Protein AF-A0A6P4XX61-F1 (afdb_monomer)

Foldseek 3Di:
DVLVVVVVVCVVCVVVVHQAQEDEEAPDPSNVVCCVPPVVNYHYYYDCVVVLVVVLVVLVVQCPDPPRVLSVVCNVVLSVQLVCLVVVDDPPVVVSSVQSNVCVLCVLQVNQACRVDPSDGGHPDDDDPDDGDGDHDDDD

Secondary structure (DSSP, 8-state):
-HHHHHHHHHHHHHHTT----EEEE---HHHHHHHHHH-TTSEEEE-HHHHHHHHHHHHHHHTTSTT-TTHHHHHHHHHHHHHHHHHTS-TT-HHHHHHHHHHHHHHTTT--S--S-TTS-S------SS-----PPP--

Nearest PDB structures (foldseek):
  3dlr-assembly1_A-2  TM=3.330E-01  e=9.085E-02  Human spumaretrovirus
  3vc7-assembly1_B  TM=4.922E-01  e=7.546E+00  Sinorhizobium meliloti 1021

Solvent-accessible surface area (backbone atoms only — not comparable to full-atom values): 8417 Å² total; per-residue (Å²): 110,66,52,63,51,52,52,52,52,51,52,55,38,46,77,71,71,47,80,67,58,66,47,71,37,74,99,44,72,67,45,62,48,44,41,65,74,74,36,73,78,36,49,78,47,66,51,61,65,61,56,52,54,51,50,52,54,52,52,58,53,49,28,70,39,90,96,31,50,66,51,59,79,42,48,67,55,56,53,51,47,54,52,44,25,55,73,75,41,65,92,91,44,63,65,55,28,50,39,48,52,62,45,48,68,34,49,50,46,74,41,50,61,80,41,93,40,81,94,45,35,53,59,88,71,73,85,72,96,59,95,72,85,64,52,72,81,78,86,126

Structure (mmCIF, N/CA/C/O backbone):
data_AF-A0A6P4XX61-F1
#
_entry.id   AF-A0A6P4XX61-F1
#
loop_
_atom_site.group_PDB
_atom_site.id
_atom_site.type_symbol
_atom_site.label_atom_id
_atom_site.label_alt_id
_atom_site.label_comp_id
_atom_site.label_asym_id
_atom_site.label_entity_id
_atom_site.label_seq_id
_atom_site.pdbx_PDB_ins_code
_atom_site.Cartn_x
_atom_site.Cartn_y
_atom_site.Cartn_z
_atom_site.occupancy
_atom_site.B_iso_or_equiv
_atom_site.auth_seq_id
_atom_site.auth_comp_id
_atom_site.auth_asym_id
_atom_site.auth_atom_id
_atom_site.pdbx_PDB_model_num
ATOM 1 N N . MET A 1 1 ? -1.250 17.782 19.860 1.00 83.56 1 MET A N 1
ATOM 2 C CA . MET A 1 1 ? -2.502 18.367 19.330 1.00 83.56 1 MET A CA 1
ATOM 3 C C . MET A 1 1 ? -3.265 17.371 18.463 1.00 83.56 1 MET A C 1
ATOM 5 O O . MET A 1 1 ? -4.453 17.207 18.693 1.00 83.56 1 MET A O 1
ATOM 9 N N . GLU A 1 2 ? -2.608 16.673 17.528 1.00 90.75 2 GLU A N 1
ATOM 10 C CA . GLU A 1 2 ? -3.269 15.707 16.626 1.00 90.75 2 GLU A CA 1
ATOM 11 C C . GLU A 1 2 ? -3.990 14.567 17.356 1.00 90.75 2 GLU A C 1
ATOM 13 O O . GLU A 1 2 ? -5.158 14.318 17.077 1.00 90.75 2 GLU A O 1
ATOM 18 N N . LEU A 1 3 ? -3.344 13.937 18.349 1.00 94.69 3 LEU A N 1
ATOM 19 C CA . LEU A 1 3 ? -3.976 12.886 19.160 1.00 94.69 3 LEU A CA 1
ATOM 20 C C . LEU A 1 3 ? -5.263 13.371 19.847 1.00 94.69 3 LEU A C 1
ATOM 22 O O . LEU A 1 3 ? -6.288 12.705 19.775 1.00 94.69 3 LEU A O 1
ATOM 26 N N . GLU A 1 4 ? -5.228 14.552 20.463 1.00 95.38 4 GLU A N 1
ATOM 27 C CA . GLU A 1 4 ? -6.407 15.150 21.107 1.00 95.38 4 GLU A CA 1
ATOM 28 C C . GLU A 1 4 ? -7.498 15.532 20.097 1.00 95.38 4 GLU A C 1
ATOM 30 O O . GLU A 1 4 ? -8.687 15.500 20.406 1.00 95.38 4 GLU A O 1
ATOM 35 N N . GLY A 1 5 ? -7.122 15.898 18.869 1.00 95.50 5 GLY A N 1
ATOM 36 C CA . GLY A 1 5 ? -8.073 16.080 17.770 1.00 95.50 5 GLY A CA 1
ATOM 37 C C . GLY A 1 5 ? -8.754 14.767 17.377 1.00 95.50 5 GLY A C 1
ATOM 38 O O . GLY A 1 5 ? -9.978 14.723 17.253 1.00 95.50 5 GLY A O 1
ATOM 39 N N . ALA A 1 6 ? -7.977 13.688 17.247 1.00 95.44 6 ALA A N 1
ATOM 40 C CA . ALA A 1 6 ? -8.491 12.360 16.928 1.00 95.44 6 ALA A CA 1
ATOM 41 C C . ALA A 1 6 ? -9.432 11.842 18.028 1.00 95.44 6 ALA A C 1
ATOM 43 O O . ALA A 1 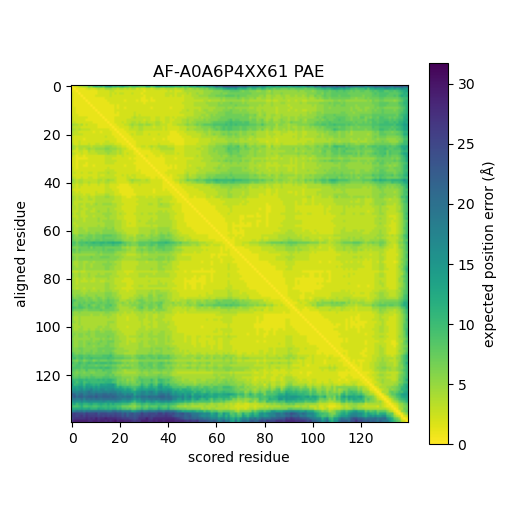6 ? -10.553 11.444 17.723 1.00 95.44 6 ALA A O 1
ATOM 44 N N . LYS A 1 7 ? -9.032 11.945 19.303 1.00 96.38 7 LYS A N 1
ATOM 45 C CA . LYS A 1 7 ? -9.862 11.570 20.460 1.00 96.38 7 LYS A CA 1
ATOM 46 C C . LYS A 1 7 ? -11.209 12.282 20.458 1.00 96.38 7 LYS A C 1
ATOM 48 O O . LYS A 1 7 ? -12.243 11.624 20.487 1.00 96.38 7 LYS A O 1
ATOM 53 N N . ARG A 1 8 ? -11.205 13.614 20.335 1.00 97.19 8 ARG A N 1
ATOM 54 C CA . ARG A 1 8 ? -12.444 14.409 20.285 1.00 97.19 8 ARG A CA 1
ATOM 55 C C . ARG A 1 8 ? -13.340 14.027 19.108 1.00 97.19 8 ARG A C 1
ATOM 57 O O . ARG A 1 8 ? -14.552 13.959 19.269 1.00 97.19 8 ARG A O 1
ATOM 64 N N . SER A 1 9 ? -12.750 13.734 17.950 1.00 95.81 9 SER A N 1
ATOM 65 C CA . SER A 1 9 ? -13.506 13.297 16.769 1.00 95.81 9 SER A CA 1
ATOM 66 C C . SER A 1 9 ? -14.154 11.924 16.980 1.00 95.81 9 SER A C 1
ATOM 68 O O . SER A 1 9 ? -15.306 11.728 16.602 1.00 95.81 9 SER A O 1
ATOM 70 N N . PHE A 1 10 ? -13.447 10.985 17.616 1.00 96.50 10 PHE A N 1
ATOM 71 C CA . PHE A 1 10 ? -13.997 9.674 17.973 1.00 96.50 10 PHE A CA 1
ATOM 72 C C . PHE A 1 10 ? -15.129 9.791 18.993 1.00 96.50 10 PHE A C 1
ATOM 74 O O . PHE A 1 10 ? -16.174 9.178 18.791 1.00 96.50 10 PHE A O 1
ATOM 81 N N . SER A 1 11 ? -14.950 10.599 20.044 1.00 96.06 11 SER A N 1
ATOM 82 C CA . SER A 1 11 ? -15.997 10.860 21.038 1.00 96.06 11 SER A CA 1
ATOM 83 C C . SER A 1 11 ? -17.255 11.419 20.381 1.00 96.06 11 SER A C 1
ATOM 85 O O . SER A 1 11 ? -18.322 10.839 20.538 1.00 96.06 11 SER A O 1
ATOM 87 N N . PHE A 1 12 ? -17.113 12.456 19.550 1.00 97.50 12 PHE A N 1
ATOM 88 C CA . PHE A 1 12 ? -18.230 13.060 18.824 1.00 97.50 12 PHE A CA 1
ATOM 89 C C . PHE A 1 12 ? -18.996 12.046 17.956 1.00 97.50 12 PHE A C 1
ATOM 91 O O . PHE A 1 12 ? -20.224 11.986 17.995 1.00 97.50 12 PHE A O 1
ATOM 98 N N . LEU A 1 13 ? -18.284 11.215 17.186 1.00 96.50 13 LEU A N 1
ATOM 99 C CA . LEU A 1 13 ? -18.916 10.199 16.337 1.00 96.50 13 LEU A CA 1
ATOM 100 C C . LEU A 1 13 ? -19.591 9.098 17.168 1.00 96.50 13 LEU A C 1
ATOM 102 O O . LEU A 1 13 ? -20.692 8.667 16.831 1.00 96.50 13 LEU A O 1
ATOM 106 N N . SER A 1 14 ? -18.970 8.681 18.271 1.00 94.38 14 SER A N 1
ATOM 107 C CA . SER A 1 14 ? -19.542 7.684 19.176 1.00 94.38 14 SER A CA 1
ATOM 108 C C . SER A 1 14 ? -20.798 8.197 19.884 1.00 94.38 14 SER A C 1
ATOM 110 O O . SER A 1 14 ? -21.759 7.444 20.018 1.00 94.38 14 SER A O 1
ATOM 112 N N . GLU A 1 15 ? -20.814 9.459 20.318 1.00 96.75 15 GLU A N 1
ATOM 113 C CA . GLU A 1 15 ? -21.984 10.121 20.916 1.00 96.75 15 GLU A CA 1
ATOM 114 C C . GLU A 1 15 ? -23.146 10.225 19.920 1.00 96.75 15 GLU A C 1
ATOM 116 O O . GLU A 1 15 ? -24.305 10.075 20.298 1.00 96.75 15 GLU A O 1
ATOM 121 N N . ALA A 1 16 ? -22.842 10.382 18.628 1.00 96.88 16 ALA A N 1
ATOM 122 C CA . ALA A 1 16 ? -23.820 10.309 17.544 1.00 96.88 16 ALA A CA 1
ATOM 123 C C . ALA A 1 16 ? -24.264 8.868 17.195 1.00 96.88 16 ALA A C 1
ATOM 125 O O . ALA A 1 16 ? -25.011 8.669 16.237 1.00 96.88 16 ALA A O 1
ATOM 126 N N . GLY A 1 17 ? -23.798 7.849 17.929 1.00 96.06 17 GLY A N 1
ATOM 127 C CA . GLY A 1 17 ? -24.121 6.439 17.690 1.00 96.06 17 GLY A CA 1
ATOM 128 C C . GLY A 1 17 ? -23.387 5.807 16.500 1.00 96.06 17 GLY A C 1
ATOM 129 O O . GLY A 1 17 ? -23.755 4.717 16.059 1.00 96.06 17 GLY A O 1
ATOM 130 N N . LEU A 1 18 ? -22.353 6.460 15.959 1.00 95.81 18 LEU A N 1
ATOM 131 C CA . LEU A 1 18 ? -21.585 5.963 14.818 1.00 95.81 18 LEU A CA 1
ATOM 132 C C . LEU A 1 18 ? -20.377 5.143 15.283 1.00 95.81 18 LEU A C 1
ATOM 134 O O . LEU A 1 18 ? -19.497 5.631 15.991 1.00 95.81 18 LEU A O 1
ATOM 138 N N . LYS A 1 19 ? -20.287 3.892 14.814 1.00 93.94 19 LYS A N 1
ATOM 139 C CA . LYS A 1 19 ? -19.113 3.037 15.035 1.00 93.94 19 LYS A CA 1
ATOM 140 C C . LYS A 1 19 ? -18.079 3.244 13.932 1.00 93.94 19 LYS A C 1
ATOM 142 O O . LYS A 1 19 ? -18.334 2.962 12.760 1.00 93.94 19 LYS A O 1
ATOM 147 N N . ILE A 1 20 ? -16.877 3.655 14.319 1.00 95.25 20 ILE A N 1
ATOM 148 C CA . ILE A 1 20 ? -15.749 3.813 13.399 1.00 95.25 20 ILE A CA 1
ATOM 149 C C . ILE A 1 20 ? -15.129 2.434 13.158 1.00 95.25 20 ILE A C 1
ATOM 151 O O . ILE A 1 20 ? -14.421 1.900 14.001 1.00 95.25 20 ILE A O 1
ATOM 155 N N . LYS A 1 21 ? -15.417 1.819 12.006 1.00 94.62 21 LYS A N 1
ATOM 156 C CA . LYS A 1 21 ? -14.816 0.521 11.630 1.00 94.62 21 LYS A CA 1
ATOM 157 C C . LYS A 1 21 ? -13.403 0.659 11.074 1.00 94.62 21 LYS A C 1
ATOM 159 O O . LYS A 1 21 ? -12.606 -0.275 11.148 1.00 94.62 21 LYS A O 1
ATOM 164 N N . THR A 1 22 ? -13.102 1.796 10.459 1.00 93.75 22 THR A N 1
ATOM 165 C CA . THR A 1 22 ? -11.835 2.032 9.775 1.00 93.75 22 THR A CA 1
ATOM 166 C C . THR A 1 22 ? -11.392 3.460 10.000 1.00 93.75 22 THR A C 1
ATOM 168 O O . THR A 1 22 ? -12.181 4.389 9.847 1.00 93.75 22 THR A O 1
ATOM 171 N N . PHE A 1 23 ? -10.121 3.621 10.339 1.00 95.00 23 PHE A N 1
ATOM 172 C CA . PHE A 1 23 ? -9.499 4.912 10.555 1.00 95.00 23 PHE A CA 1
ATOM 173 C C . PHE A 1 23 ? -8.176 4.969 9.798 1.00 95.00 23 PHE A C 1
ATOM 175 O O . PHE A 1 23 ? -7.380 4.033 9.860 1.00 95.00 23 PHE A O 1
ATOM 182 N N . ILE A 1 24 ? -7.962 6.047 9.047 1.00 93.31 24 ILE A N 1
ATOM 183 C CA . ILE A 1 24 ? -6.778 6.236 8.207 1.00 93.31 24 ILE A CA 1
ATOM 184 C C . ILE A 1 24 ? -6.101 7.528 8.642 1.00 93.31 24 ILE A C 1
ATOM 186 O O . ILE A 1 24 ? -6.752 8.571 8.667 1.00 93.31 24 ILE A O 1
ATOM 190 N N . THR A 1 25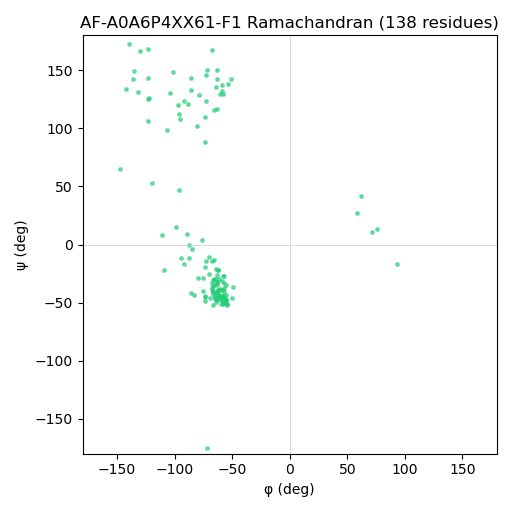 ? -4.817 7.465 8.986 1.00 94.12 25 THR A N 1
ATOM 191 C CA . THR A 1 25 ? -4.065 8.643 9.444 1.00 94.12 25 THR A CA 1
ATOM 192 C C . THR A 1 25 ? -2.658 8.697 8.882 1.00 94.12 25 THR A C 1
ATOM 194 O O . THR A 1 25 ? -2.138 7.738 8.310 1.00 94.12 25 THR A O 1
ATOM 197 N N . ASP A 1 26 ? -1.991 9.814 9.132 1.00 90.81 26 ASP A N 1
ATOM 198 C CA . ASP A 1 26 ? -0.545 9.900 9.011 1.00 90.81 26 ASP A CA 1
ATOM 199 C C . ASP A 1 26 ? 0.150 9.044 10.076 1.00 90.81 26 ASP A C 1
ATOM 201 O O . ASP A 1 26 ? -0.461 8.567 11.040 1.00 90.81 26 ASP A O 1
ATOM 205 N N . ARG A 1 27 ? 1.461 8.847 9.896 1.00 89.31 27 ARG A N 1
ATOM 206 C CA . ARG A 1 27 ? 2.305 8.120 10.850 1.00 89.31 27 ARG A CA 1
ATOM 207 C C . ARG A 1 27 ? 2.559 8.977 12.088 1.00 89.31 27 ARG A C 1
ATOM 209 O O . ARG A 1 27 ? 3.559 9.692 12.152 1.00 89.31 27 ARG A O 1
ATOM 216 N N . HIS A 1 28 ? 1.671 8.879 13.074 1.00 92.31 28 HIS A N 1
ATOM 217 C CA . HIS A 1 28 ? 1.785 9.578 14.348 1.00 92.31 28 HIS A CA 1
ATOM 218 C C . HIS A 1 28 ? 1.771 8.578 15.511 1.00 92.31 28 HIS A C 1
ATOM 220 O O . HIS A 1 28 ? 0.717 8.098 15.925 1.00 92.31 28 HIS A O 1
ATOM 226 N N . LYS A 1 29 ? 2.940 8.354 16.129 1.00 93.62 29 LYS A N 1
ATOM 227 C CA . LYS A 1 29 ? 3.152 7.335 17.181 1.00 93.62 29 LYS A CA 1
ATOM 228 C C . LYS A 1 29 ? 2.119 7.367 18.312 1.00 93.62 29 LYS A C 1
ATOM 230 O O . LYS A 1 29 ? 1.749 6.325 18.845 1.00 93.62 29 LYS A O 1
ATOM 235 N N . GLY A 1 30 ? 1.669 8.563 18.699 1.00 96.06 30 GLY A N 1
ATOM 236 C CA . GLY A 1 30 ? 0.649 8.724 19.737 1.00 96.06 30 GLY A CA 1
ATOM 237 C C . GLY A 1 30 ? -0.730 8.208 19.317 1.00 96.06 30 GLY A C 1
ATOM 238 O O . GLY A 1 30 ? -1.416 7.608 20.134 1.00 96.06 30 GLY A O 1
ATOM 239 N N . ILE A 1 31 ? -1.107 8.389 18.047 1.00 95.56 31 ILE A N 1
ATOM 240 C CA . ILE A 1 31 ? -2.367 7.881 17.490 1.00 95.56 31 ILE A CA 1
ATOM 241 C C . ILE A 1 31 ? -2.250 6.367 17.313 1.00 95.56 31 ILE A C 1
ATOM 243 O O . ILE A 1 31 ? -3.134 5.648 17.762 1.00 95.56 31 ILE A O 1
ATOM 247 N N . ASP A 1 32 ? -1.126 5.883 16.774 1.00 94.19 32 ASP A N 1
ATOM 248 C CA . ASP A 1 32 ? -0.866 4.449 16.591 1.00 94.19 32 ASP A CA 1
ATOM 249 C C . ASP A 1 32 ? -0.993 3.681 17.915 1.00 94.19 32 ASP A C 1
ATOM 251 O O . ASP A 1 32 ? -1.552 2.586 17.980 1.00 94.19 32 ASP A O 1
ATOM 255 N N . ARG A 1 33 ? -0.442 4.252 18.994 1.00 95.94 33 ARG A N 1
ATOM 256 C CA . ARG A 1 33 ? -0.549 3.687 20.339 1.00 95.94 33 ARG A CA 1
ATOM 257 C C . ARG A 1 33 ? -1.984 3.716 20.842 1.00 95.94 33 ARG A C 1
ATOM 259 O O . ARG A 1 33 ? -2.493 2.684 21.263 1.00 95.94 33 ARG A O 1
ATOM 266 N N . TRP A 1 34 ? -2.608 4.884 20.778 1.00 96.56 34 TRP A N 1
ATOM 267 C CA . TRP A 1 34 ? -3.951 5.103 21.287 1.00 96.56 34 TRP A CA 1
ATOM 268 C C . TRP A 1 34 ? -4.992 4.206 20.608 1.00 96.56 34 TRP A C 1
ATOM 270 O O . TRP A 1 34 ? -5.737 3.526 21.303 1.00 96.56 34 TRP A O 1
ATOM 280 N N . I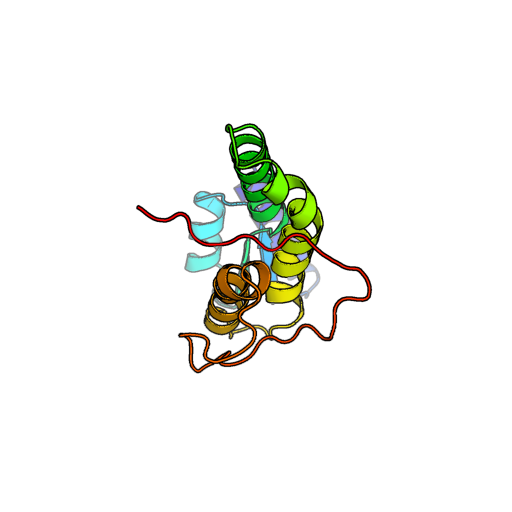LE A 1 35 ? -5.004 4.118 19.274 1.00 96.00 35 ILE A N 1
ATOM 281 C CA . ILE A 1 35 ? -5.947 3.255 18.549 1.00 96.00 35 ILE A CA 1
ATOM 282 C C . ILE A 1 35 ? -5.745 1.783 18.920 1.00 96.00 35 ILE A C 1
ATOM 284 O O . ILE A 1 35 ? -6.712 1.079 19.199 1.00 96.00 35 ILE A O 1
ATOM 288 N N . ARG A 1 36 ? -4.490 1.324 18.994 1.00 94.62 36 ARG A N 1
ATOM 289 C CA . ARG A 1 36 ? -4.170 -0.061 19.367 1.00 94.62 36 ARG A CA 1
ATOM 290 C C . ARG A 1 36 ? -4.620 -0.412 20.789 1.00 94.62 36 ARG A C 1
ATOM 292 O O . ARG A 1 36 ? -5.037 -1.541 21.030 1.00 94.62 36 ARG A O 1
ATOM 299 N N . GLU A 1 37 ? -4.478 0.517 21.731 1.00 95.81 37 GLU A N 1
ATOM 300 C CA . GLU A 1 37 ? -4.765 0.277 23.150 1.00 95.81 37 GLU A CA 1
ATOM 301 C C . GLU A 1 37 ? -6.250 0.503 23.490 1.00 95.81 37 GLU A C 1
ATOM 303 O O . GLU A 1 37 ? -6.840 -0.315 24.200 1.00 95.81 37 GLU A O 1
ATOM 308 N N . GLU A 1 38 ? -6.870 1.553 22.943 1.00 95.69 38 GLU A N 1
ATOM 309 C CA . GLU A 1 38 ? -8.211 2.021 23.324 1.00 95.69 38 GLU A CA 1
ATOM 310 C C . GLU A 1 38 ? -9.303 1.764 22.266 1.00 95.69 38 GLU A C 1
ATOM 312 O O . GLU A 1 38 ? -10.474 1.697 22.624 1.00 95.69 38 GLU A O 1
ATOM 317 N N . GLN A 1 39 ? -8.968 1.584 20.981 1.00 94.56 39 GLN A N 1
ATOM 318 C CA . GLN A 1 39 ? -9.942 1.455 19.878 1.00 94.56 39 GLN A CA 1
ATOM 319 C C . GLN A 1 39 ? -9.814 0.107 19.144 1.00 94.56 39 GLN A C 1
ATOM 321 O O . GLN A 1 39 ? -9.693 0.052 17.921 1.00 94.56 39 GLN A O 1
ATOM 326 N N . LYS A 1 40 ? -9.860 -1.004 19.892 1.00 90.62 40 LYS A N 1
ATOM 327 C CA . LYS A 1 40 ? -9.575 -2.376 19.403 1.00 90.62 40 LYS A CA 1
ATOM 328 C C . LYS A 1 40 ? -10.455 -2.857 18.243 1.00 90.62 40 LYS A C 1
ATOM 330 O O . LYS A 1 40 ? -10.015 -3.682 17.449 1.00 90.62 40 LYS A O 1
ATOM 335 N N . ASP A 1 41 ? -11.670 -2.329 18.137 1.00 92.75 41 ASP A N 1
ATOM 336 C CA . ASP A 1 41 ? -12.615 -2.663 17.065 1.00 92.75 41 ASP A CA 1
ATOM 337 C C . ASP A 1 41 ? -12.408 -1.830 15.788 1.00 92.75 41 ASP A C 1
ATOM 339 O O . ASP A 1 41 ? -13.108 -2.031 14.792 1.00 92.75 41 ASP A O 1
ATOM 343 N N . THR A 1 42 ? -11.485 -0.866 15.818 1.00 94.81 42 THR A N 1
ATOM 344 C CA . THR A 1 42 ? -11.178 0.007 14.686 1.00 94.81 42 THR A CA 1
ATOM 345 C C . THR A 1 42 ? -9.968 -0.530 13.937 1.00 94.81 42 THR A C 1
ATOM 347 O O . THR A 1 42 ? -8.863 -0.597 14.473 1.00 94.81 42 THR A O 1
ATOM 350 N N . ALA A 1 43 ? -10.144 -0.852 12.657 1.00 93.38 43 ALA A N 1
ATOM 351 C CA . ALA A 1 43 ? -9.013 -1.139 11.787 1.00 93.38 43 ALA A CA 1
ATOM 352 C C . ALA A 1 43 ? -8.261 0.162 11.461 1.00 93.38 43 ALA A C 1
ATOM 354 O O . ALA A 1 43 ? -8.848 1.107 10.929 1.00 93.38 43 ALA A O 1
ATOM 355 N N . HIS A 1 44 ? -6.964 0.206 11.763 1.00 93.88 44 HIS A N 1
ATOM 356 C CA . HIS A 1 44 ? -6.115 1.373 11.521 1.00 93.88 44 HIS A CA 1
ATOM 357 C C . HIS A 1 44 ? -5.218 1.174 10.301 1.00 93.88 44 HIS A C 1
ATOM 359 O O . HIS A 1 44 ? -4.532 0.158 10.184 1.00 93.88 44 HIS A O 1
ATOM 365 N N . TYR A 1 45 ? -5.209 2.162 9.408 1.00 92.69 45 TYR A N 1
ATOM 366 C CA . TYR A 1 45 ? -4.347 2.204 8.230 1.00 92.69 45 TYR A CA 1
ATOM 367 C C . TYR A 1 45 ? -3.624 3.544 8.128 1.00 92.69 45 TYR A C 1
ATOM 369 O O . TYR A 1 45 ? -3.990 4.530 8.768 1.00 92.69 45 TYR A O 1
ATOM 377 N N . TYR A 1 46 ? -2.612 3.581 7.267 1.00 92.50 46 TYR A N 1
ATOM 378 C CA . TYR A 1 46 ? -1.887 4.805 6.963 1.00 92.50 46 TYR A CA 1
ATOM 379 C C . TYR A 1 46 ? -2.323 5.405 5.636 1.00 92.50 46 TYR A C 1
ATOM 381 O O . TYR A 1 46 ? -2.651 4.678 4.695 1.00 92.50 46 TYR A O 1
ATOM 389 N N . ASP A 1 47 ? -2.263 6.730 5.547 1.00 92.19 47 ASP A N 1
ATOM 390 C CA . ASP A 1 47 ? -2.496 7.430 4.293 1.00 92.19 47 ASP A CA 1
ATOM 391 C C . ASP A 1 47 ? -1.423 7.059 3.249 1.00 92.19 47 ASP A C 1
ATOM 393 O O . ASP A 1 47 ? -0.221 7.328 3.383 1.00 92.19 47 ASP A O 1
ATOM 397 N N . LEU A 1 48 ? -1.890 6.431 2.168 1.00 93.12 48 LEU A N 1
ATOM 398 C CA . LEU A 1 48 ? -1.079 5.996 1.037 1.00 93.12 48 LEU A CA 1
ATOM 399 C C . LEU A 1 48 ? -0.426 7.170 0.299 1.00 93.12 48 LEU A C 1
ATOM 401 O O . LEU A 1 48 ? 0.635 7.002 -0.313 1.00 93.12 48 LEU A O 1
ATOM 405 N N . TRP A 1 49 ? -1.022 8.363 0.355 1.00 94.56 49 TRP A N 1
ATOM 406 C CA . TRP A 1 49 ? -0.481 9.551 -0.291 1.00 94.56 49 TRP A CA 1
ATOM 407 C C . TRP A 1 49 ? 0.937 9.867 0.185 1.00 94.56 49 TRP A C 1
ATOM 409 O O . TRP A 1 49 ? 1.803 10.154 -0.643 1.00 94.56 49 TRP A O 1
ATOM 419 N N . HIS A 1 50 ? 1.231 9.736 1.482 1.00 94.00 50 HIS A N 1
ATOM 420 C CA . HIS A 1 50 ? 2.580 9.986 2.012 1.00 94.00 50 HIS A CA 1
ATOM 421 C C . HIS A 1 50 ? 3.615 8.976 1.520 1.00 94.00 50 HIS A C 1
ATOM 423 O O . HIS A 1 50 ? 4.764 9.345 1.246 1.00 94.00 50 HIS A O 1
ATOM 429 N N . VAL A 1 51 ? 3.213 7.713 1.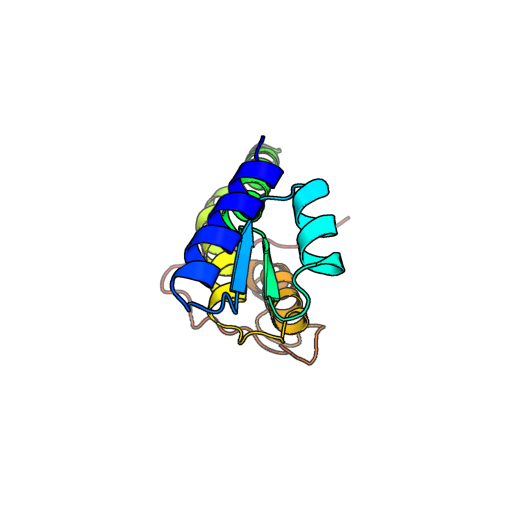355 1.00 93.38 51 VAL A N 1
ATOM 430 C CA . VAL A 1 51 ? 4.059 6.674 0.748 1.00 93.38 51 VAL A CA 1
ATOM 431 C C . VAL A 1 51 ? 4.345 7.037 -0.706 1.00 93.38 51 VAL A C 1
ATOM 433 O O . VAL A 1 51 ? 5.503 7.108 -1.114 1.00 93.38 51 VAL A O 1
ATOM 436 N N . CYS A 1 52 ? 3.301 7.366 -1.466 1.00 95.81 52 CYS A N 1
ATOM 437 C CA . CYS A 1 52 ? 3.411 7.790 -2.855 1.00 95.81 52 CYS A CA 1
ATOM 438 C C . CYS A 1 52 ? 4.294 9.040 -3.015 1.00 95.81 52 CYS A C 1
ATOM 440 O O . CYS A 1 52 ? 5.141 9.105 -3.906 1.00 95.81 52 CYS A O 1
ATOM 442 N N 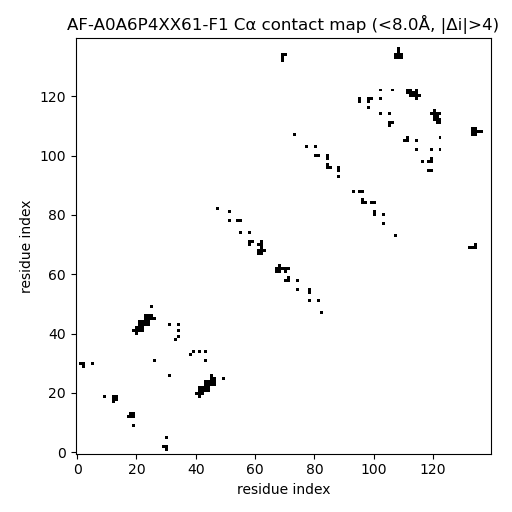. LYS A 1 53 ? 4.124 10.046 -2.155 1.00 95.25 53 LYS A N 1
ATOM 443 C CA . LYS A 1 53 ? 4.917 11.280 -2.162 1.00 95.25 53 LYS A CA 1
ATOM 444 C C . LYS A 1 53 ? 6.401 10.992 -1.934 1.00 95.25 53 LYS A C 1
ATOM 446 O O . LYS A 1 53 ? 7.240 11.537 -2.653 1.00 95.25 53 LYS A O 1
ATOM 451 N N . SER A 1 54 ? 6.713 10.129 -0.968 1.00 95.69 54 SER A N 1
ATOM 452 C CA . SER A 1 54 ? 8.090 9.716 -0.670 1.00 95.69 54 SER A CA 1
ATOM 453 C C . SER A 1 54 ? 8.700 8.946 -1.844 1.00 95.69 54 SER A C 1
ATOM 455 O O . SER A 1 54 ? 9.762 9.318 -2.334 1.00 95.69 54 SER A O 1
ATOM 457 N N . LEU A 1 55 ? 7.965 7.978 -2.394 1.00 96.62 55 LEU A N 1
ATOM 458 C CA . LEU A 1 55 ? 8.361 7.222 -3.582 1.00 96.62 55 LEU A CA 1
ATOM 459 C C . LEU A 1 55 ? 8.672 8.134 -4.777 1.00 96.62 55 LEU A C 1
ATOM 461 O O . LEU A 1 55 ? 9.710 7.994 -5.415 1.00 96.62 55 LEU A O 1
ATOM 465 N N . VAL A 1 56 ? 7.804 9.104 -5.079 1.00 96.69 56 VAL A N 1
ATOM 466 C CA . VAL A 1 56 ? 8.029 10.045 -6.190 1.00 96.69 56 VAL A CA 1
ATOM 467 C C . VAL A 1 56 ? 9.279 10.894 -5.956 1.00 96.69 56 VAL A C 1
ATOM 469 O O . VAL A 1 56 ? 9.986 11.210 -6.912 1.00 96.69 56 VAL A O 1
ATOM 472 N N . LYS A 1 57 ? 9.581 11.265 -4.707 1.00 97.56 57 LYS A N 1
ATOM 473 C CA . LYS A 1 57 ? 10.819 11.981 -4.372 1.00 97.56 57 LYS A CA 1
ATOM 474 C C . LYS A 1 57 ? 12.052 11.130 -4.678 1.00 97.56 57 LYS A C 1
ATOM 476 O O . LYS A 1 57 ? 13.013 11.670 -5.219 1.00 97.56 57 LYS A O 1
ATOM 481 N N . ASP A 1 58 ? 12.017 9.838 -4.375 1.00 97.00 58 ASP A N 1
ATOM 482 C CA . ASP A 1 58 ? 13.152 8.946 -4.621 1.00 97.00 58 ASP A CA 1
ATOM 483 C C . ASP A 1 58 ? 13.297 8.592 -6.105 1.00 97.00 58 ASP A C 1
ATOM 485 O O . ASP A 1 58 ? 14.395 8.702 -6.644 1.00 97.00 58 ASP A O 1
ATOM 489 N N . LEU A 1 59 ? 12.194 8.350 -6.822 1.00 96.62 59 LEU A N 1
ATOM 490 C CA . LEU A 1 59 ? 12.208 8.206 -8.286 1.00 96.62 59 LEU A CA 1
ATOM 491 C C . LEU A 1 59 ? 12.793 9.447 -8.977 1.00 96.62 59 LEU A C 1
ATOM 493 O O . LEU A 1 59 ? 13.528 9.326 -9.954 1.00 96.62 59 LEU A O 1
ATOM 497 N N . ARG A 1 60 ? 12.502 10.647 -8.452 1.00 96.50 60 ARG A N 1
ATOM 498 C CA . ARG A 1 60 ? 13.065 11.913 -8.950 1.00 96.50 60 ARG A CA 1
ATOM 499 C C . ARG A 1 60 ? 14.560 12.054 -8.753 1.00 96.50 60 ARG A C 1
ATOM 501 O O . ARG A 1 60 ? 15.180 12.781 -9.523 1.00 96.50 60 ARG A O 1
ATOM 508 N N . LYS A 1 61 ? 15.118 11.445 -7.710 1.00 97.25 61 LYS A N 1
ATOM 509 C CA . LYS A 1 61 ? 16.570 11.378 -7.542 1.00 97.25 61 LYS A CA 1
ATOM 510 C C . LYS A 1 61 ? 17.140 10.375 -8.539 1.00 97.25 61 LYS A C 1
ATOM 512 O O . LYS A 1 61 ? 18.017 10.751 -9.301 1.00 97.25 61 LYS A O 1
ATOM 517 N N . ALA A 1 62 ? 16.542 9.186 -8.616 1.00 94.69 62 ALA A N 1
ATOM 518 C CA . ALA A 1 62 ? 17.003 8.103 -9.476 1.00 94.69 62 ALA A CA 1
ATOM 519 C C . ALA A 1 62 ? 17.069 8.504 -10.958 1.00 94.69 62 ALA A C 1
ATOM 521 O O . ALA A 1 62 ? 18.113 8.355 -11.574 1.00 94.69 62 ALA A O 1
ATOM 522 N N . TYR A 1 63 ? 16.016 9.096 -11.542 1.00 95.56 63 TYR A N 1
ATOM 523 C CA . TYR A 1 63 ? 16.059 9.435 -12.976 1.00 95.56 63 TYR A CA 1
ATOM 524 C C . TYR A 1 63 ? 17.015 10.589 -13.327 1.00 95.56 63 TYR A C 1
ATOM 526 O O . TYR A 1 63 ? 17.219 10.867 -14.507 1.00 95.56 63 TYR A O 1
ATOM 534 N N . LYS A 1 64 ? 17.545 11.309 -12.328 1.00 95.81 64 LYS A N 1
ATOM 535 C CA . LYS A 1 64 ? 18.571 12.346 -12.526 1.00 95.81 64 LYS A CA 1
ATOM 536 C C . LYS A 1 64 ? 19.988 11.774 -12.502 1.00 95.81 64 LYS A C 1
ATOM 538 O O . LYS A 1 64 ? 20.922 12.504 -12.823 1.00 95.81 64 LYS A O 1
ATOM 543 N N . GLU A 1 65 ? 20.154 10.522 -12.087 1.00 95.12 65 GLU A N 1
ATOM 544 C CA . GLU A 1 65 ? 21.434 9.831 -12.167 1.00 95.12 65 GLU A CA 1
ATOM 545 C C . GLU A 1 65 ? 21.742 9.470 -13.622 1.00 95.12 65 GLU A C 1
ATOM 547 O O . GLU A 1 65 ? 20.843 9.183 -14.417 1.00 95.12 65 GLU A O 1
ATOM 552 N N . LYS A 1 66 ? 23.030 9.500 -13.970 1.00 91.38 66 LYS A N 1
ATOM 553 C CA . LYS A 1 66 ? 23.506 9.185 -15.318 1.00 91.38 66 LYS A CA 1
ATOM 554 C C . LYS A 1 66 ? 23.091 7.760 -15.694 1.00 91.38 66 LYS A C 1
ATOM 556 O O . LYS A 1 66 ? 23.360 6.837 -14.931 1.00 91.38 66 LYS A O 1
ATOM 561 N N . ASN A 1 67 ? 22.524 7.587 -16.889 1.00 89.12 67 ASN A N 1
ATOM 562 C CA . ASN A 1 67 ? 22.029 6.310 -17.425 1.00 89.12 67 ASN A CA 1
ATOM 563 C C . ASN A 1 67 ? 20.746 5.770 -16.751 1.00 89.12 67 ASN A C 1
ATOM 565 O O . ASN A 1 67 ? 20.358 4.630 -17.009 1.00 89.12 67 ASN A O 1
ATOM 569 N N . CYS A 1 68 ? 20.066 6.561 -15.914 1.00 92.19 68 CYS A N 1
ATOM 570 C CA . CYS A 1 68 ? 18.817 6.181 -15.240 1.00 92.19 68 CYS A CA 1
ATOM 571 C C . CYS A 1 68 ? 17.587 6.953 -15.760 1.00 92.19 68 CYS A C 1
ATOM 573 O O . CYS A 1 68 ? 16.488 6.842 -15.208 1.00 92.19 68 CYS A O 1
ATOM 575 N N . GLU A 1 69 ? 17.728 7.729 -16.834 1.00 93.88 69 GLU A N 1
ATOM 576 C CA . GLU A 1 69 ? 16.721 8.677 -17.326 1.00 93.88 69 GLU A CA 1
ATOM 577 C C . GLU A 1 69 ? 15.405 7.984 -17.719 1.00 93.88 69 GLU A C 1
ATOM 579 O O . GLU A 1 69 ? 14.326 8.556 -17.551 1.00 93.88 69 GLU A O 1
ATOM 584 N N . VAL A 1 70 ? 15.479 6.720 -18.155 1.00 93.00 70 VAL A N 1
ATOM 585 C CA . VAL A 1 70 ? 14.325 5.871 -18.506 1.00 93.00 70 VAL A CA 1
ATOM 586 C C . VAL A 1 70 ? 13.325 5.710 -17.353 1.00 93.00 70 VAL A C 1
ATOM 588 O O . VAL A 1 70 ? 12.126 5.562 -17.584 1.00 93.00 70 VAL A O 1
ATOM 591 N N . ILE A 1 71 ? 13.768 5.819 -16.093 1.00 94.19 71 ILE A N 1
ATOM 592 C CA . ILE A 1 71 ? 12.886 5.754 -14.915 1.00 94.19 71 ILE A CA 1
ATOM 593 C C . ILE A 1 71 ? 11.818 6.857 -14.972 1.00 94.19 71 ILE A C 1
ATOM 595 O O . ILE A 1 71 ? 10.686 6.658 -14.513 1.00 94.19 71 ILE A O 1
ATOM 599 N N . LYS A 1 72 ? 12.134 8.012 -15.575 1.00 94.81 72 LYS A N 1
ATOM 600 C CA . LYS A 1 72 ? 11.200 9.134 -15.728 1.00 94.81 72 LYS A CA 1
ATOM 601 C C . LYS A 1 72 ? 9.932 8.719 -16.481 1.00 94.81 72 LYS A C 1
ATOM 603 O O . LYS A 1 72 ? 8.834 9.094 -16.064 1.00 94.81 72 LYS A O 1
ATOM 608 N N . ASP A 1 73 ? 10.068 7.887 -17.511 1.00 93.19 73 ASP A N 1
ATOM 609 C CA . ASP A 1 73 ? 8.959 7.420 -18.355 1.00 93.19 73 ASP A CA 1
ATOM 610 C C . ASP A 1 73 ? 8.026 6.450 -17.608 1.00 93.19 73 ASP A C 1
ATOM 612 O O . ASP A 1 73 ? 6.826 6.353 -17.899 1.00 93.19 73 ASP A O 1
ATOM 616 N N . TRP A 1 74 ? 8.559 5.776 -16.585 1.00 94.56 74 TRP A N 1
ATOM 617 C CA . TRP A 1 74 ? 7.834 4.836 -15.732 1.00 94.56 74 TRP A CA 1
ATOM 618 C C . TRP A 1 74 ? 7.232 5.472 -14.478 1.00 94.56 74 TRP A C 1
ATOM 620 O O . TRP A 1 74 ? 6.308 4.901 -13.900 1.00 94.56 74 TRP A O 1
ATOM 630 N N . CYS A 1 75 ? 7.666 6.672 -14.076 1.00 94.56 75 CYS A N 1
ATOM 631 C CA . CYS A 1 75 ? 7.23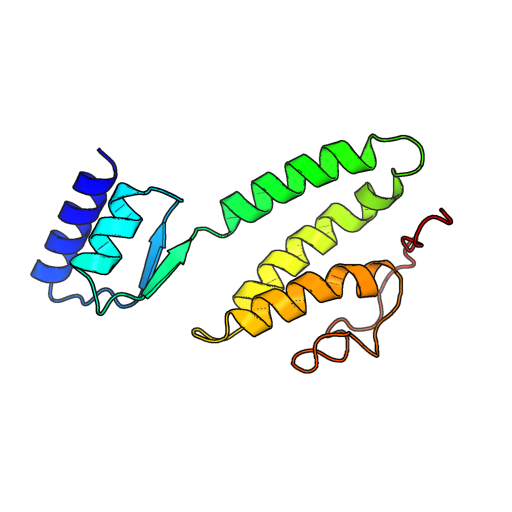1 7.330 -12.836 1.00 94.56 75 CYS A CA 1
ATOM 632 C C . CYS A 1 75 ? 5.705 7.377 -12.667 1.00 94.56 75 CYS A C 1
ATOM 634 O O . CYS A 1 75 ? 5.176 7.059 -11.600 1.00 94.56 75 CYS A O 1
ATOM 636 N N . LYS A 1 76 ? 4.973 7.759 -13.724 1.00 93.62 76 LYS A N 1
ATOM 637 C CA . LYS A 1 76 ? 3.503 7.827 -13.688 1.00 93.62 76 LYS A CA 1
ATOM 638 C C . LYS A 1 76 ? 2.880 6.441 -13.501 1.00 93.62 76 LYS A C 1
ATOM 640 O O . LYS A 1 76 ? 1.924 6.322 -12.735 1.00 93.62 76 LYS A O 1
ATOM 645 N N . SER A 1 77 ? 3.410 5.424 -14.177 1.00 93.56 77 SER A N 1
ATOM 646 C CA . SER A 1 77 ? 2.924 4.042 -14.103 1.00 93.56 77 SER A CA 1
ATOM 647 C C . SER A 1 77 ? 3.214 3.422 -12.742 1.00 93.56 77 SER A C 1
ATOM 649 O O . SER A 1 77 ? 2.296 2.902 -12.124 1.00 93.56 77 SER A O 1
ATOM 651 N N . ILE A 1 78 ? 4.431 3.582 -12.215 1.00 96.00 78 ILE A N 1
ATOM 652 C CA . ILE A 1 78 ? 4.818 3.111 -10.877 1.00 96.00 78 ILE A CA 1
ATOM 653 C C . ILE A 1 78 ? 3.911 3.739 -9.809 1.00 96.00 78 ILE A C 1
ATOM 655 O O . ILE A 1 78 ? 3.385 3.043 -8.942 1.00 96.00 78 ILE A O 1
ATOM 659 N N . LYS A 1 79 ? 3.651 5.051 -9.912 1.00 96.25 79 LYS A N 1
ATOM 660 C CA . LYS A 1 79 ? 2.727 5.753 -9.013 1.00 96.25 79 LYS A CA 1
ATOM 661 C C . LYS A 1 79 ? 1.323 5.150 -9.053 1.00 96.25 79 LYS A C 1
ATOM 663 O O . LYS A 1 79 ? 0.742 4.864 -8.013 1.00 96.25 79 LYS A O 1
ATOM 668 N N . LYS A 1 80 ? 0.763 4.987 -10.255 1.00 94.94 80 LYS A N 1
ATOM 669 C CA . LYS A 1 80 ? -0.573 4.404 -10.442 1.00 94.94 80 LYS A CA 1
ATOM 670 C C . LYS A 1 80 ? -0.631 2.965 -9.939 1.00 94.94 80 LYS A C 1
ATOM 672 O O . LYS A 1 80 ? -1.615 2.593 -9.313 1.00 94.94 80 LYS A O 1
ATOM 677 N N . HIS A 1 81 ? 0.426 2.197 -10.173 1.00 96.12 81 HIS A N 1
ATOM 678 C CA . HIS A 1 81 ? 0.527 0.818 -9.734 1.00 96.12 81 HIS A CA 1
ATOM 679 C C . HIS A 1 81 ? 0.478 0.712 -8.208 1.00 96.12 81 HIS A C 1
ATOM 681 O O . HIS A 1 81 ? -0.270 -0.113 -7.699 1.00 96.12 81 HIS A O 1
ATOM 687 N N . LEU A 1 82 ? 1.166 1.593 -7.469 1.00 97.06 82 LEU A N 1
ATOM 688 C CA . LEU A 1 82 ? 1.082 1.628 -6.003 1.00 97.06 82 LEU A CA 1
ATOM 689 C C . LEU A 1 82 ? -0.361 1.831 -5.504 1.00 97.06 82 LEU A C 1
ATOM 691 O O . LEU A 1 82 ? -0.816 1.103 -4.624 1.00 97.06 82 LEU A O 1
ATOM 695 N N . TYR A 1 83 ? -1.094 2.790 -6.083 1.00 96.50 83 TYR A N 1
ATOM 696 C CA . TYR A 1 83 ? -2.510 2.998 -5.753 1.00 96.50 83 TYR A CA 1
ATOM 697 C C . TYR A 1 83 ? -3.358 1.779 -6.108 1.00 96.50 83 TYR A C 1
ATOM 699 O O . TYR A 1 83 ? -4.136 1.311 -5.279 1.00 96.50 83 TYR A O 1
ATOM 707 N N . TRP A 1 84 ? -3.157 1.219 -7.301 1.00 96.69 84 TRP A N 1
ATOM 708 C CA . TRP A 1 84 ? -3.858 0.021 -7.740 1.00 96.69 84 TRP A CA 1
ATOM 709 C C . TRP A 1 84 ? -3.603 -1.171 -6.809 1.00 96.69 84 TRP A C 1
ATOM 711 O O . TRP A 1 84 ? -4.549 -1.888 -6.496 1.00 96.69 84 TRP A O 1
ATOM 721 N N . CYS A 1 85 ? -2.382 -1.361 -6.298 1.00 96.50 85 CYS A N 1
ATOM 722 C CA . CYS A 1 85 ? -2.066 -2.434 -5.347 1.00 96.50 85 CYS A CA 1
ATOM 723 C C . CYS A 1 85 ? -2.972 -2.373 -4.113 1.00 96.50 85 CYS A C 1
ATOM 725 O O . CYS A 1 85 ? -3.529 -3.392 -3.711 1.00 96.50 85 CYS A O 1
ATOM 727 N N . ALA A 1 86 ? -3.139 -1.179 -3.538 1.00 94.81 86 ALA A N 1
ATOM 728 C CA . ALA A 1 86 ? -3.974 -0.975 -2.361 1.00 94.81 86 ALA A CA 1
ATOM 729 C C . ALA A 1 86 ? -5.475 -1.040 -2.688 1.00 94.81 86 ALA A C 1
ATOM 731 O O . ALA A 1 86 ? -6.225 -1.694 -1.976 1.00 94.81 86 ALA A O 1
ATOM 732 N N . GLN A 1 87 ? -5.915 -0.402 -3.777 1.00 94.12 87 GLN A N 1
ATOM 733 C CA . GLN A 1 87 ? -7.337 -0.288 -4.129 1.00 94.12 87 GLN A CA 1
ATOM 734 C C . GLN A 1 87 ? -7.941 -1.582 -4.687 1.00 94.12 87 GLN A C 1
ATOM 736 O O . GLN A 1 87 ? -9.133 -1.818 -4.532 1.00 94.12 87 GLN A O 1
ATOM 741 N N . SER A 1 88 ? -7.135 -2.421 -5.341 1.00 94.69 88 SER A N 1
ATOM 742 C CA . SER A 1 88 ? -7.583 -3.701 -5.913 1.00 94.69 88 SER A CA 1
ATOM 743 C C . SER A 1 88 ? -7.478 -4.873 -4.934 1.00 94.69 88 SER A C 1
ATOM 745 O O . SER A 1 88 ? -7.584 -6.029 -5.347 1.00 94.69 88 SER A O 1
ATOM 747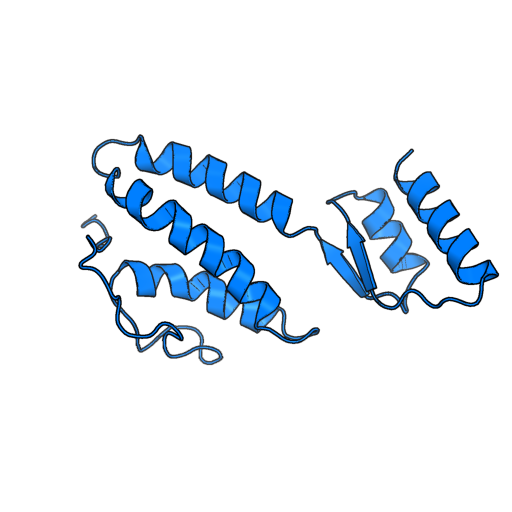 N N . THR A 1 89 ? -7.184 -4.610 -3.661 1.00 94.44 89 THR A N 1
ATOM 748 C CA . THR A 1 89 ? -6.973 -5.650 -2.654 1.00 94.44 89 THR A CA 1
ATOM 749 C C . THR A 1 89 ? -7.943 -5.455 -1.505 1.00 94.44 89 THR A C 1
ATOM 751 O O . THR A 1 89 ? -8.009 -4.382 -0.911 1.00 94.44 89 THR A O 1
ATOM 754 N N . SER A 1 90 ? -8.689 -6.509 -1.183 1.00 91.31 90 SER A N 1
ATOM 755 C CA . SER A 1 90 ? -9.632 -6.481 -0.072 1.00 91.31 90 SER A CA 1
ATOM 756 C C . SER A 1 90 ? -8.921 -6.278 1.265 1.00 91.31 90 SER A C 1
ATOM 758 O O . SER A 1 90 ? -7.781 -6.707 1.474 1.00 91.31 90 SER A O 1
ATOM 760 N N . GLN A 1 91 ? -9.628 -5.643 2.198 1.00 86.56 91 GLN A N 1
ATOM 761 C CA . GLN A 1 91 ? -9.159 -5.444 3.563 1.00 86.56 91 GLN A CA 1
ATOM 762 C C . GLN A 1 91 ? -8.737 -6.783 4.196 1.00 86.56 91 GLN A C 1
ATOM 764 O O . GLN A 1 91 ? -9.404 -7.799 4.018 1.00 86.56 91 GLN A O 1
ATOM 769 N N . GLY A 1 92 ? -7.615 -6.787 4.921 1.00 86.75 92 GLY A N 1
ATOM 770 C CA . GLY A 1 92 ? -7.050 -7.994 5.543 1.00 86.75 92 GLY A CA 1
ATOM 771 C C . GLY A 1 92 ? -6.006 -8.725 4.690 1.00 86.75 92 GLY A C 1
ATOM 772 O O . GLY A 1 92 ? -5.177 -9.441 5.241 1.00 86.75 92 GLY A O 1
ATOM 773 N N . PHE A 1 93 ? -5.932 -8.465 3.381 1.00 91.50 93 PHE A N 1
ATOM 774 C CA . PHE A 1 93 ? -4.957 -9.095 2.479 1.00 91.50 93 PHE A CA 1
ATOM 775 C C . PHE A 1 93 ? -3.713 -8.223 2.254 1.00 91.50 93 PHE A C 1
ATOM 777 O O . PHE A 1 93 ? -3.247 -8.035 1.131 1.00 91.50 93 PHE A O 1
ATOM 784 N N . GLY A 1 94 ? -3.142 -7.682 3.336 1.00 91.81 94 GLY A N 1
ATOM 785 C CA . GLY A 1 94 ? -1.985 -6.780 3.263 1.00 91.81 94 GLY A CA 1
ATOM 786 C C . GLY A 1 94 ? -0.769 -7.388 2.551 1.00 91.81 94 GLY A C 1
ATOM 787 O O . GLY A 1 94 ? -0.068 -6.686 1.828 1.00 91.81 94 GLY A O 1
ATOM 788 N N . GLN A 1 95 ? -0.559 -8.702 2.677 1.00 94.44 95 GLN A N 1
ATOM 789 C CA . GLN A 1 95 ? 0.522 -9.399 1.971 1.00 94.44 95 GLN A CA 1
ATOM 790 C C . GLN A 1 95 ? 0.333 -9.393 0.451 1.00 94.44 95 GLN A C 1
ATOM 792 O O . GLN A 1 95 ? 1.303 -9.204 -0.275 1.00 94.44 95 GLN A O 1
ATOM 797 N N . LEU A 1 96 ? -0.907 -9.475 -0.043 1.00 96.25 96 LEU A N 1
ATOM 798 C CA . LEU A 1 96 ? -1.181 -9.386 -1.478 1.00 96.25 96 LEU A CA 1
ATOM 799 C C . LEU A 1 96 ? -0.893 -7.978 -2.029 1.00 96.25 96 LEU A C 1
ATOM 801 O O . LEU A 1 96 ? -0.420 -7.846 -3.156 1.00 96.25 96 LEU A O 1
ATOM 805 N N . ILE A 1 97 ? -1.103 -6.919 -1.232 1.00 96.38 97 ILE A N 1
ATOM 806 C CA . ILE A 1 97 ? -0.673 -5.554 -1.599 1.00 96.38 97 ILE A CA 1
ATOM 807 C C . ILE A 1 97 ? 0.847 -5.527 -1.800 1.00 96.38 97 ILE A C 1
ATOM 809 O O . ILE A 1 97 ? 1.330 -4.957 -2.778 1.00 96.38 97 ILE A O 1
ATOM 813 N N . VAL A 1 98 ? 1.599 -6.161 -0.895 1.00 96.12 98 VAL A N 1
ATOM 814 C CA . VAL A 1 98 ? 3.063 -6.251 -0.972 1.00 96.12 98 VAL A CA 1
ATOM 815 C C . VAL A 1 98 ? 3.510 -7.088 -2.173 1.00 96.12 98 VAL A C 1
ATOM 817 O O . VAL A 1 98 ? 4.431 -6.671 -2.874 1.00 96.12 98 VAL A O 1
ATOM 820 N N . ALA A 1 99 ? 2.858 -8.220 -2.445 1.00 96.88 99 ALA A N 1
ATOM 821 C CA . ALA A 1 99 ? 3.139 -9.078 -3.596 1.00 96.88 99 ALA A CA 1
ATOM 822 C C . ALA A 1 99 ? 2.944 -8.325 -4.922 1.00 96.88 99 ALA A C 1
ATOM 824 O O . ALA A 1 99 ? 3.867 -8.242 -5.738 1.00 96.88 99 ALA A O 1
ATOM 825 N N . LYS A 1 100 ? 1.781 -7.674 -5.088 1.00 97.19 100 LYS A N 1
ATOM 826 C CA . LYS A 1 100 ? 1.494 -6.793 -6.229 1.00 97.19 100 LYS A CA 1
ATOM 827 C C . LYS A 1 100 ? 2.554 -5.701 -6.344 1.00 97.19 100 LYS A C 1
ATOM 829 O O . LYS A 1 100 ? 3.159 -5.563 -7.402 1.00 97.19 100 LYS A O 1
ATOM 834 N N . TRP A 1 101 ? 2.866 -5.002 -5.252 1.00 97.12 101 TRP A N 1
ATOM 835 C CA . TRP A 1 101 ? 3.855 -3.925 -5.266 1.00 97.12 101 TRP A CA 1
ATOM 836 C C . TRP A 1 101 ? 5.247 -4.404 -5.689 1.00 97.12 101 TRP A C 1
ATOM 838 O O . TRP A 1 101 ? 5.878 -3.769 -6.527 1.00 97.12 101 TRP A O 1
ATOM 848 N N . LYS A 1 102 ? 5.722 -5.544 -5.175 1.00 95.50 102 LYS A N 1
ATOM 849 C CA . LYS A 1 102 ? 7.016 -6.129 -5.567 1.00 95.50 102 LYS A CA 1
ATOM 850 C C . LYS A 1 102 ? 7.050 -6.532 -7.044 1.00 95.50 102 LYS A C 1
ATOM 852 O O . LYS A 1 102 ? 8.103 -6.431 -7.675 1.00 95.50 102 LYS A O 1
ATOM 857 N N . SER A 1 103 ? 5.914 -6.945 -7.608 1.00 95.50 103 SER A N 1
ATOM 858 C CA . SER A 1 103 ? 5.821 -7.370 -9.009 1.00 95.50 103 SER A CA 1
ATOM 859 C C . SER A 1 103 ? 6.157 -6.264 -10.018 1.00 95.50 103 SER A C 1
ATOM 861 O O . SER A 1 103 ? 6.589 -6.571 -11.131 1.00 95.50 103 SER A O 1
ATOM 863 N N . ILE A 1 104 ? 6.063 -4.982 -9.628 1.00 94.69 104 ILE A N 1
ATOM 864 C CA . ILE A 1 104 ? 6.382 -3.852 -10.513 1.00 94.69 104 ILE A CA 1
ATOM 865 C C . ILE A 1 104 ? 7.793 -3.948 -11.092 1.00 94.69 104 ILE A C 1
ATOM 867 O O . ILE A 1 104 ? 7.993 -3.616 -12.255 1.00 94.69 104 ILE A O 1
ATOM 871 N N . MET A 1 105 ? 8.755 -4.465 -10.319 1.00 93.12 105 MET A N 1
ATOM 872 C CA . MET A 1 105 ? 10.146 -4.614 -10.752 1.00 93.12 105 MET A CA 1
ATOM 873 C C . MET A 1 105 ? 10.295 -5.592 -11.917 1.00 93.12 105 MET A C 1
ATOM 875 O O . MET A 1 105 ? 11.192 -5.441 -12.741 1.00 93.12 105 MET A O 1
ATOM 879 N N . ARG A 1 106 ? 9.409 -6.587 -12.004 1.00 93.50 106 ARG A N 1
ATOM 880 C CA . ARG A 1 106 ? 9.377 -7.536 -13.118 1.00 93.50 106 ARG A CA 1
ATOM 881 C C . ARG A 1 106 ? 8.622 -6.958 -14.301 1.00 93.50 106 ARG A C 1
ATOM 883 O O . ARG A 1 106 ? 9.137 -7.002 -15.415 1.00 93.50 106 ARG A O 1
ATOM 890 N N . HIS A 1 107 ? 7.482 -6.317 -14.041 1.00 93.25 107 HIS A N 1
ATOM 891 C CA . HIS A 1 107 ? 6.700 -5.645 -15.072 1.00 93.25 107 HIS A CA 1
ATOM 892 C C . HIS A 1 107 ? 7.542 -4.625 -15.852 1.00 93.25 107 HIS A C 1
ATOM 894 O O . HIS A 1 107 ? 7.610 -4.709 -17.071 1.00 93.25 107 HIS A O 1
ATOM 900 N N . ILE A 1 108 ? 8.256 -3.717 -15.175 1.00 92.81 108 ILE A N 1
ATOM 901 C CA . ILE A 1 108 ? 9.096 -2.702 -15.844 1.00 92.81 108 ILE A CA 1
ATOM 902 C C . ILE A 1 108 ? 10.321 -3.291 -16.565 1.00 92.81 108 ILE A C 1
ATOM 904 O O . ILE A 1 108 ? 10.922 -2.605 -17.390 1.00 92.81 108 ILE A O 1
ATOM 908 N N . ALA A 1 109 ? 10.667 -4.550 -16.284 1.00 92.12 109 ALA A N 1
ATOM 909 C CA . ALA A 1 109 ? 11.709 -5.321 -16.962 1.00 92.12 109 ALA A CA 1
ATOM 910 C C . ALA A 1 109 ? 11.147 -6.267 -18.041 1.00 92.12 109 ALA A C 1
ATOM 912 O O . ALA A 1 109 ? 11.836 -7.190 -18.474 1.00 92.12 109 ALA A O 1
ATOM 913 N N . ASN A 1 110 ? 9.890 -6.062 -18.450 1.00 91.88 110 ASN A N 1
ATOM 914 C CA . ASN A 1 110 ? 9.162 -6.882 -19.418 1.00 91.88 110 ASN A CA 1
ATOM 915 C C . ASN A 1 110 ? 9.026 -8.370 -19.042 1.00 91.88 110 ASN A C 1
ATOM 917 O O . ASN A 1 110 ? 8.931 -9.237 -19.908 1.00 91.88 110 ASN A O 1
ATOM 921 N N . LYS A 1 111 ? 9.042 -8.689 -17.745 1.00 92.31 111 LYS A N 1
ATOM 922 C CA . LYS A 1 111 ? 8.839 -10.045 -17.222 1.00 92.31 111 LYS A CA 1
ATOM 923 C C . LYS A 1 111 ? 7.458 -10.107 -16.585 1.00 92.31 111 LYS A C 1
ATOM 925 O O . LYS A 1 111 ? 7.291 -9.669 -15.451 1.00 92.31 111 LYS A O 1
ATOM 930 N N . HIS A 1 112 ? 6.479 -10.624 -17.320 1.00 92.94 112 HIS A N 1
ATOM 931 C CA . HIS A 1 112 ? 5.078 -10.629 -16.878 1.00 92.94 112 HIS A CA 1
ATOM 932 C C . HIS A 1 112 ? 4.661 -11.919 -16.170 1.00 92.94 112 HIS A C 1
ATOM 934 O O . HIS A 1 112 ? 3.633 -11.924 -15.508 1.00 92.94 112 HIS A O 1
ATOM 940 N N . ASP A 1 113 ? 5.479 -12.967 -16.234 1.00 94.25 113 ASP A N 1
ATOM 941 C CA . ASP A 1 113 ? 5.198 -14.271 -15.629 1.00 94.25 113 ASP A CA 1
ATOM 942 C C . ASP A 1 113 ? 6.293 -14.706 -14.649 1.00 94.25 113 ASP A C 1
ATOM 944 O O . ASP A 1 113 ? 7.392 -14.125 -14.580 1.00 94.25 113 ASP A O 1
ATOM 948 N N . GLY A 1 114 ? 5.985 -15.758 -13.883 1.00 93.56 114 GLY A N 1
ATOM 949 C CA . GLY A 1 114 ? 6.916 -16.399 -12.955 1.00 93.56 114 GLY A CA 1
ATOM 950 C C . GLY A 1 114 ? 7.379 -15.446 -11.859 1.00 93.56 114 GLY A C 1
ATOM 951 O O . GLY A 1 114 ? 8.576 -15.350 -11.566 1.00 93.56 114 GLY A O 1
ATOM 952 N N . HIS A 1 115 ? 6.459 -14.649 -11.319 1.00 94.06 115 HIS A N 1
ATOM 953 C CA . HIS A 1 115 ? 6.756 -13.801 -10.179 1.00 94.06 115 HIS A CA 1
ATOM 954 C C . HIS A 1 115 ? 7.131 -14.663 -8.959 1.00 94.06 115 HIS A C 1
ATOM 956 O O . HIS A 1 115 ? 6.527 -15.711 -8.755 1.00 94.06 115 HIS A O 1
ATOM 962 N N . PRO A 1 116 ? 8.100 -14.232 -8.126 1.00 92.19 116 PRO A N 1
ATOM 963 C CA . PRO A 1 116 ? 8.543 -15.013 -6.968 1.00 92.19 116 PRO A CA 1
ATOM 964 C C . PRO A 1 116 ? 7.478 -15.229 -5.890 1.00 92.19 116 PRO A C 1
ATOM 966 O O . PRO A 1 116 ? 7.641 -16.101 -5.047 1.00 92.19 116 PRO A O 1
ATOM 969 N N . ASP A 1 117 ? 6.444 -14.388 -5.862 1.00 94.25 117 ASP A N 1
ATOM 970 C CA . ASP A 1 117 ? 5.376 -14.465 -4.873 1.00 94.25 117 ASP A CA 1
ATOM 971 C C . ASP A 1 117 ? 4.201 -15.255 -5.456 1.00 94.25 117 ASP A C 1
ATOM 973 O O . ASP A 1 117 ? 3.543 -14.800 -6.394 1.00 94.25 117 ASP A O 1
ATOM 977 N N . GLU A 1 118 ? 3.942 -16.439 -4.899 1.00 94.31 118 GLU A N 1
ATOM 978 C CA . GLU A 1 118 ? 2.900 -17.362 -5.368 1.00 94.31 118 GLU A CA 1
ATOM 979 C C . GLU A 1 118 ? 1.487 -16.778 -5.267 1.00 94.31 118 GLU A C 1
ATOM 981 O O . GLU A 1 118 ? 0.593 -17.201 -5.997 1.00 94.31 118 GLU A O 1
ATOM 986 N N . SER A 1 119 ? 1.272 -15.778 -4.404 1.00 94.38 119 SER A N 1
ATOM 987 C CA . SER A 1 119 ? -0.020 -15.091 -4.310 1.00 94.38 119 SER A CA 1
ATOM 988 C C . SER A 1 119 ? -0.294 -14.165 -5.501 1.00 94.38 119 SER A C 1
ATOM 990 O O . SER A 1 119 ? -1.429 -13.727 -5.702 1.00 94.38 119 SER A O 1
ATOM 992 N N . PHE A 1 120 ? 0.733 -13.857 -6.300 1.00 95.75 120 PHE A N 1
ATOM 993 C CA . PHE A 1 120 ? 0.633 -13.008 -7.481 1.00 95.75 120 PHE A CA 1
ATOM 994 C C . PHE A 1 120 ? 1.630 -13.444 -8.578 1.00 95.75 120 PHE A C 1
ATOM 996 O O . PHE A 1 120 ? 2.538 -12.679 -8.920 1.00 95.75 120 PHE A O 1
ATOM 1003 N N . PRO A 1 121 ? 1.472 -14.659 -9.145 1.00 95.06 121 PRO A N 1
ATOM 1004 C CA . PRO A 1 121 ? 2.485 -15.317 -9.978 1.00 95.06 121 PRO A CA 1
ATOM 1005 C C . PRO A 1 121 ? 2.636 -14.699 -11.380 1.00 95.06 121 PRO A C 1
ATOM 1007 O O . PRO A 1 121 ? 3.679 -14.868 -12.015 1.00 95.06 121 PRO A O 1
ATOM 1010 N N . THR A 1 122 ? 1.626 -13.952 -11.837 1.00 94.94 122 THR A N 1
ATOM 1011 C CA . THR A 1 122 ? 1.568 -13.315 -13.159 1.00 94.94 122 THR A CA 1
ATOM 1012 C C . THR A 1 122 ? 1.075 -11.872 -13.039 1.00 94.94 122 THR A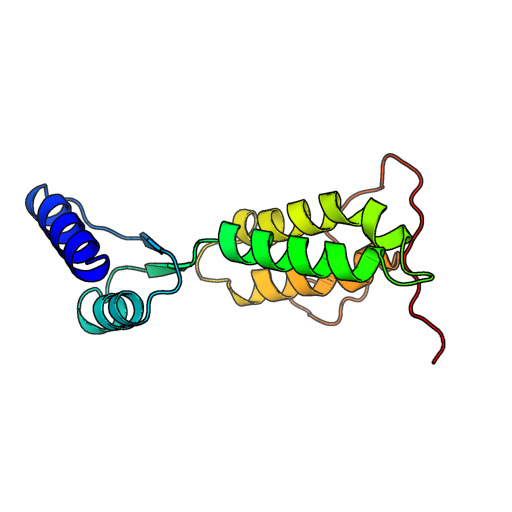 C 1
ATOM 1014 O O . THR A 1 122 ? 0.313 -11.509 -12.141 1.00 94.94 122 THR A O 1
ATOM 1017 N N . CYS A 1 123 ? 1.546 -11.023 -13.944 1.00 93.62 123 CYS A N 1
ATOM 1018 C CA . CYS A 1 123 ? 1.204 -9.617 -14.063 1.00 93.62 123 CYS A CA 1
ATOM 1019 C C . CYS A 1 123 ? -0.278 -9.423 -14.410 1.00 93.62 123 CYS A C 1
ATOM 1021 O O . CYS A 1 123 ? -0.805 -10.053 -15.318 1.00 93.62 123 CYS A O 1
ATOM 1023 N N . ALA A 1 124 ? -0.940 -8.486 -13.728 1.00 92.19 124 ALA A N 1
ATOM 1024 C CA . ALA A 1 124 ? -2.336 -8.135 -14.009 1.00 92.19 124 ALA A CA 1
ATOM 1025 C C . ALA A 1 124 ? -2.498 -7.059 -15.101 1.00 92.19 124 ALA A C 1
ATOM 1027 O O . ALA A 1 124 ? -3.619 -6.638 -15.385 1.00 92.19 124 ALA A O 1
ATOM 1028 N N . HIS A 1 125 ? -1.401 -6.556 -15.674 1.00 86.44 125 HIS A N 1
ATOM 1029 C CA . HIS A 1 125 ? -1.466 -5.562 -16.743 1.00 86.44 125 HIS A CA 1
ATOM 1030 C C . HIS A 1 125 ? -1.627 -6.266 -18.092 1.00 86.44 125 HIS A C 1
ATOM 1032 O O . HIS A 1 125 ? -0.891 -7.203 -18.391 1.00 86.44 125 HIS A O 1
ATOM 1038 N N . GLY A 1 126 ? -2.566 -5.787 -18.909 1.00 82.81 126 GLY A N 1
ATOM 1039 C CA . GLY A 1 126 ? -2.689 -6.211 -20.301 1.00 82.81 126 GLY A CA 1
ATOM 1040 C C . GLY A 1 126 ? -1.557 -5.670 -21.188 1.00 82.81 126 GLY A C 1
ATOM 1041 O O . GLY A 1 126 ? -0.638 -5.004 -20.694 1.00 82.81 126 GLY A O 1
ATOM 1042 N N . PRO A 1 127 ? -1.634 -5.926 -22.505 1.00 81.75 127 PRO A N 1
ATOM 1043 C CA . PRO A 1 127 ? -0.718 -5.348 -23.480 1.00 81.75 127 PRO A CA 1
ATOM 1044 C C . PRO A 1 127 ? -0.630 -3.827 -23.325 1.00 81.75 127 PRO A C 1
ATOM 1046 O O . PRO A 1 127 ? -1.621 -3.160 -23.030 1.00 81.75 127 PRO A O 1
ATOM 1049 N N . LEU A 1 128 ? 0.567 -3.274 -23.504 1.00 79.81 128 LEU A N 1
ATOM 1050 C CA . LEU A 1 128 ? 0.745 -1.828 -23.485 1.00 79.81 128 LEU A CA 1
ATOM 1051 C C . LEU A 1 128 ? 0.301 -1.242 -24.827 1.00 79.81 128 LEU A C 1
ATOM 1053 O O . LEU A 1 128 ? 0.806 -1.649 -25.868 1.00 79.81 128 LEU A O 1
ATOM 1057 N N . ASP A 1 129 ? -0.559 -0.225 -24.786 1.00 74.00 129 ASP A N 1
ATOM 1058 C CA . ASP A 1 129 ? -1.039 0.485 -25.986 1.00 74.00 129 ASP A CA 1
ATOM 1059 C C . ASP A 1 129 ? 0.065 1.264 -26.724 1.00 74.00 129 ASP A C 1
ATOM 1061 O O . ASP A 1 129 ? -0.135 1.758 -27.831 1.00 74.00 129 ASP A O 1
ATOM 1065 N N . GLN A 1 130 ? 1.224 1.445 -26.085 1.00 74.81 130 GLN A N 1
ATOM 1066 C CA . GLN A 1 130 ? 2.350 2.213 -26.605 1.00 74.81 130 GLN A CA 1
ATOM 1067 C C . GLN A 1 130 ? 3.655 1.467 -26.357 1.00 74.81 130 GLN A C 1
ATOM 1069 O O . GLN A 1 130 ? 3.858 0.889 -25.284 1.00 74.81 130 GLN A O 1
ATOM 1074 N N . GLU A 1 131 ? 4.565 1.558 -27.323 1.00 80.00 131 GLU A N 1
ATOM 1075 C CA . GLU A 1 131 ? 5.926 1.063 -27.173 1.00 80.00 131 GLU A CA 1
ATOM 1076 C C . GLU A 1 131 ? 6.626 1.791 -26.013 1.00 80.00 131 GLU A C 1
ATOM 1078 O O . GLU A 1 131 ? 6.588 3.021 -25.900 1.00 80.00 131 GLU A O 1
ATOM 1083 N N . ARG A 1 132 ? 7.235 1.023 -25.104 1.00 84.12 132 ARG A N 1
ATOM 1084 C CA . ARG A 1 132 ? 7.950 1.548 -23.934 1.00 84.12 132 ARG A CA 1
ATOM 1085 C C . ARG A 1 132 ? 9.385 1.059 -23.914 1.00 84.12 132 ARG A C 1
ATOM 1087 O O . ARG A 1 132 ? 9.665 -0.101 -24.197 1.00 84.12 132 ARG A O 1
ATOM 1094 N N . LYS A 1 133 ? 10.283 1.934 -23.462 1.00 89.19 133 LYS A N 1
ATOM 1095 C CA . LY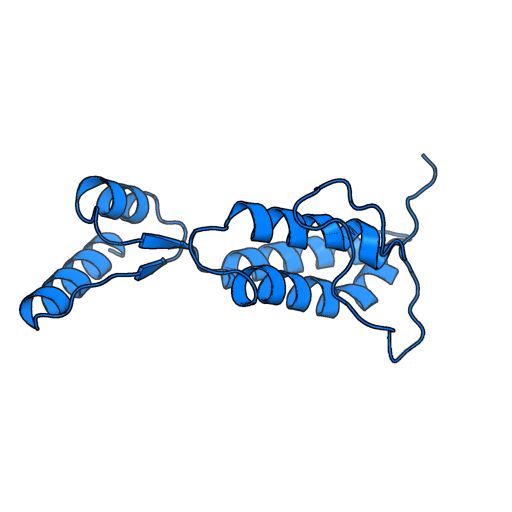S A 1 133 ? 11.650 1.556 -23.103 1.00 89.19 133 LYS A CA 1
ATOM 1096 C C . LYS A 1 133 ? 11.623 0.787 -21.787 1.00 89.19 133 LYS A C 1
ATOM 1098 O O . LYS A 1 133 ? 11.336 1.363 -20.737 1.00 89.19 133 LYS A O 1
ATOM 1103 N N . TRP A 1 134 ? 11.891 -0.508 -21.852 1.00 91.12 134 TRP A N 1
ATOM 1104 C CA . TRP A 1 134 ? 11.989 -1.363 -20.673 1.00 91.12 134 TRP A CA 1
ATOM 1105 C C . TRP A 1 134 ? 13.257 -1.065 -19.875 1.00 91.12 134 TRP A C 1
ATOM 1107 O O . TRP A 1 134 ? 14.274 -0.640 -20.425 1.00 91.12 134 TRP A O 1
ATOM 1117 N N . ILE A 1 135 ? 13.187 -1.283 -18.565 1.00 89.75 135 ILE A N 1
ATOM 1118 C CA . ILE A 1 135 ? 14.321 -1.128 -17.660 1.00 89.75 135 ILE A CA 1
ATOM 1119 C C . ILE A 1 135 ? 14.960 -2.501 -17.494 1.00 89.75 135 ILE A C 1
ATOM 1121 O O . ILE A 1 135 ? 14.403 -3.384 -16.843 1.00 89.75 135 ILE A O 1
ATOM 1125 N N . PHE A 1 136 ? 16.134 -2.684 -18.086 1.00 78.81 136 PHE A N 1
ATOM 1126 C CA . PHE A 1 136 ? 16.914 -3.901 -17.910 1.00 78.81 136 PHE A CA 1
ATOM 1127 C C . PHE A 1 136 ? 17.783 -3.786 -16.660 1.00 78.81 136 PHE A C 1
ATOM 1129 O O . PHE A 1 136 ? 18.283 -2.710 -16.331 1.00 78.81 136 PHE A O 1
ATOM 1136 N N . SER A 1 137 ? 17.951 -4.898 -15.946 1.00 67.12 137 SER A N 1
ATOM 1137 C CA . SER A 1 137 ? 18.906 -4.974 -14.843 1.00 67.12 137 SER A CA 1
ATOM 1138 C C . SER A 1 137 ? 20.301 -4.648 -15.373 1.00 67.12 137 SER A C 1
ATOM 1140 O O . SER A 1 137 ? 20.715 -5.219 -16.382 1.00 67.12 137 SER A O 1
ATOM 1142 N N . GLY A 1 138 ? 21.013 -3.734 -14.712 1.00 61.59 138 GLY A N 1
ATOM 1143 C CA . GLY A 1 138 ? 22.410 -3.472 -15.041 1.00 61.59 138 GLY A CA 1
ATOM 1144 C C . GLY A 1 138 ? 23.230 -4.751 -14.892 1.00 61.59 138 GLY A C 1
ATOM 1145 O O . GLY A 1 138 ? 23.043 -5.502 -13.934 1.00 61.59 138 GLY A O 1
ATOM 1146 N N . THR A 1 139 ? 24.122 -5.009 -15.843 1.00 50.88 139 THR A N 1
ATOM 1147 C CA . THR A 1 139 ? 25.215 -5.959 -15.637 1.00 50.88 139 THR A CA 1
ATOM 1148 C C . THR A 1 139 ? 26.126 -5.368 -14.568 1.00 50.88 139 THR A C 1
ATOM 1150 O O . THR A 1 139 ? 26.652 -4.272 -14.761 1.00 50.88 139 THR A O 1
ATOM 1153 N N . SER A 1 140 ? 26.214 -6.043 -13.421 1.00 41.22 140 SER A N 1
ATOM 1154 C CA . SER A 1 140 ? 27.231 -5.755 -12.401 1.00 41.22 140 SER A CA 1
ATOM 1155 C C . SER A 1 140 ? 28.611 -6.154 -12.904 1.00 41.22 140 SER A C 1
ATOM 1157 O O . SER A 1 140 ? 28.667 -7.124 -13.695 1.00 41.22 140 SER A O 1
#

Radius of gyration: 19.45 Å; Cα contacts (8 Å, |Δi|>4): 110; chains: 1; bounding box: 51×36×50 Å

Sequence (140 aa):
MELEGAKRSFSFLSEAGLKIKTFITDRHKGIDRWIREEQKDTAHYYDLWHVCKSLVKDLRKAYKEKNCEVIKDWCKSIKKHLYWCAQSTSQGFGQLIVAKWKSIMRHIANKHDGHPDESFPTCAHGPLDQERKWIFSGTS

pLDDT: mean 92.25, std 7.8, range [41.22, 97.56]

Mean predicted aligned error: 4.88 Å

Organism: Branchiostoma belcheri (NCBI:txid7741)